Protein AF-A0A3N1ZSM1-F1 (afdb_monomer_lite)

Foldseek 3Di:
DQPDDCPDCCNVFVAAFDDPVNLVVLLVQLVVCDVVVLDDPVRSVVLNVQSVPDGTSVSNSVSQSSGDDDPPPPVPPVVVVPPVDDPPDDDPPDDCPPPPPDPPPPVVVVVVVVVVCVVPVVD

InterPro domains:
  IPR012551 DUF1707 SHOCT-like domain [PF08044] (19-68)

Radius of gyration: 21.24 Å; chains: 1; bounding box: 54×44×49 Å

Structure (mmCIF, N/CA/C/O backbone):
data_AF-A0A3N1ZSM1-F1
#
_entry.id   AF-A0A3N1ZSM1-F1
#
loop_
_atom_site.group_PDB
_atom_site.id
_atom_site.type_symbol
_atom_site.label_atom_id
_atom_site.label_alt_id
_atom_site.label_comp_id
_atom_site.label_asym_id
_atom_site.label_entity_id
_atom_site.label_seq_id
_atom_site.pdbx_PDB_ins_code
_atom_site.Cartn_x
_atom_site.Cartn_y
_atom_site.Cartn_z
_atom_site.occupancy
_atom_site.B_iso_or_equiv
_atom_site.auth_seq_id
_atom_site.auth_comp_id
_atom_site.auth_asym_id
_atom_site.auth_atom_id
_atom_site.pdbx_PDB_model_num
ATOM 1 N N . MET A 1 1 ? -6.689 -18.648 -0.676 1.00 47.53 1 MET A N 1
ATOM 2 C CA . MET A 1 1 ? -6.326 -18.868 0.742 1.00 47.53 1 MET A CA 1
ATOM 3 C C . MET A 1 1 ? -5.715 -17.575 1.235 1.00 47.53 1 MET A C 1
ATOM 5 O O . MET A 1 1 ? -4.805 -17.081 0.590 1.00 47.53 1 MET A O 1
ATOM 9 N N . SER A 1 2 ? -6.287 -16.990 2.281 1.00 60.41 2 SER A N 1
ATOM 10 C CA . SER A 1 2 ? -5.994 -15.620 2.708 1.00 60.41 2 SER A CA 1
ATOM 11 C C . SER A 1 2 ? -4.621 -15.590 3.406 1.00 60.41 2 SER A C 1
ATOM 13 O O . SER A 1 2 ? -4.468 -16.199 4.467 1.00 60.41 2 SER A O 1
ATOM 15 N N . ASN A 1 3 ? -3.619 -14.971 2.764 1.00 66.62 3 ASN A N 1
ATOM 16 C CA . ASN A 1 3 ? -2.185 -15.062 3.106 1.00 66.62 3 ASN A CA 1
ATOM 17 C C . ASN A 1 3 ? -1.762 -14.168 4.286 1.00 66.62 3 ASN A C 1
ATOM 19 O O . ASN A 1 3 ? -0.615 -14.220 4.729 1.00 66.62 3 ASN A O 1
ATOM 23 N N . LEU A 1 4 ? -2.671 -13.345 4.820 1.00 73.12 4 LEU A N 1
ATOM 24 C CA . LEU A 1 4 ? -2.346 -12.482 5.954 1.00 73.12 4 LEU A CA 1
ATOM 25 C C . LEU A 1 4 ? -2.284 -13.246 7.291 1.00 73.12 4 LEU A C 1
ATOM 27 O O . LEU A 1 4 ? -3.227 -13.973 7.627 1.00 73.12 4 LEU A O 1
ATOM 31 N N . PRO A 1 5 ? -1.256 -12.990 8.127 1.00 76.75 5 PRO A N 1
ATOM 32 C CA . PRO A 1 5 ? -1.244 -13.423 9.520 1.00 76.75 5 PRO A CA 1
ATOM 33 C C . PRO A 1 5 ? -2.483 -12.930 10.278 1.00 76.75 5 PRO A C 1
ATOM 35 O O . PRO A 1 5 ? -2.920 -11.792 10.100 1.00 76.75 5 PRO A O 1
ATOM 38 N N . ILE A 1 6 ? -3.016 -13.758 11.184 1.00 69.06 6 ILE A N 1
ATOM 39 C CA . ILE A 1 6 ? -4.182 -13.409 12.020 1.00 69.06 6 I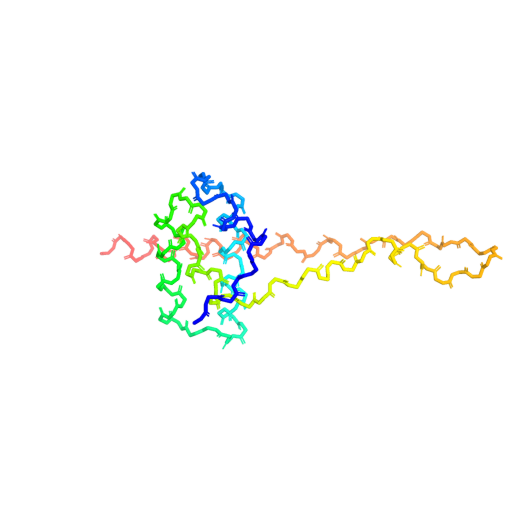LE A CA 1
ATOM 40 C C . ILE A 1 6 ? -3.904 -12.161 12.877 1.00 69.06 6 ILE A C 1
ATOM 42 O O . ILE A 1 6 ? -4.799 -11.351 13.097 1.00 69.06 6 ILE A O 1
ATOM 46 N N . SER A 1 7 ? -2.654 -11.968 13.308 1.00 71.75 7 SER A N 1
ATOM 47 C CA . SER A 1 7 ? -2.208 -10.799 14.077 1.00 71.75 7 SER A CA 1
ATOM 48 C C . SER A 1 7 ? -2.068 -9.516 13.253 1.00 71.75 7 SER A C 1
ATOM 50 O O . SER A 1 7 ? -1.779 -8.460 13.814 1.00 71.75 7 SER A O 1
ATOM 52 N N . SER A 1 8 ? -2.269 -9.569 11.935 1.00 83.69 8 SER A N 1
ATOM 53 C CA . SER A 1 8 ? -2.202 -8.377 11.099 1.00 83.69 8 SER A CA 1
ATOM 54 C C . SER A 1 8 ? -3.272 -7.361 11.505 1.00 83.69 8 SER A C 1
ATOM 56 O O . SER A 1 8 ? -4.414 -7.723 11.804 1.00 83.69 8 SER A O 1
ATOM 58 N N . LYS A 1 9 ? -2.922 -6.070 11.508 1.00 88.81 9 LYS A N 1
ATOM 59 C CA . LYS A 1 9 ? -3.831 -4.982 11.919 1.00 88.81 9 LYS A CA 1
ATOM 60 C C . LYS A 1 9 ? -5.135 -4.953 11.112 1.00 88.81 9 LYS A C 1
ATOM 62 O O . LYS A 1 9 ? -6.182 -4.667 11.678 1.00 88.81 9 LYS A O 1
ATOM 67 N N . TYR A 1 10 ? -5.085 -5.336 9.833 1.00 90.06 10 TYR A N 1
ATOM 68 C CA . TYR A 1 10 ? -6.256 -5.383 8.948 1.00 90.06 10 TYR A CA 1
ATOM 69 C C . TYR A 1 10 ? -7.284 -6.438 9.381 1.00 90.06 10 TYR A C 1
ATOM 71 O O . TYR A 1 10 ? -8.469 -6.299 9.104 1.00 90.06 10 TYR A O 1
ATOM 79 N N . ARG A 1 11 ? -6.847 -7.477 10.107 1.00 87.56 11 ARG A N 1
ATOM 80 C CA . ARG A 1 11 ? -7.726 -8.521 10.653 1.00 87.56 11 ARG A CA 1
ATOM 81 C C . ARG A 1 11 ? -8.077 -8.321 12.119 1.00 87.56 11 ARG A C 1
ATOM 83 O O . ARG A 1 11 ? -9.179 -8.669 12.523 1.00 87.56 11 ARG A O 1
ATOM 90 N N . SER A 1 12 ? -7.153 -7.792 12.917 1.00 91.12 12 SER A N 1
ATOM 91 C CA . SER A 1 12 ? -7.384 -7.573 14.349 1.00 91.12 12 SER A CA 1
ATOM 92 C C . SER A 1 12 ? -8.203 -6.313 14.639 1.00 91.12 12 SER A C 1
ATOM 94 O O . SER A 1 12 ? -8.873 -6.253 15.667 1.00 91.12 12 SER A O 1
ATOM 96 N N . GLN A 1 13 ? -8.180 -5.319 13.745 1.00 91.94 13 GLN A N 1
ATOM 97 C CA . GLN A 1 13 ? -8.902 -4.050 13.893 1.00 91.94 13 GLN A CA 1
ATOM 98 C C . GLN A 1 13 ? -9.702 -3.706 12.622 1.00 91.94 13 GLN A C 1
ATOM 100 O O . GLN A 1 13 ? -9.531 -2.619 12.070 1.00 91.94 13 GLN A O 1
ATOM 105 N N . PRO A 1 14 ? -10.582 -4.601 12.133 1.00 92.56 14 PRO A N 1
ATOM 106 C CA . PRO A 1 14 ? -11.187 -4.463 10.810 1.00 92.56 14 PRO A CA 1
ATOM 107 C C . PRO A 1 14 ? -12.097 -3.235 10.694 1.00 92.56 14 PRO A C 1
ATOM 109 O O . PRO A 1 14 ? -12.139 -2.621 9.641 1.00 92.56 14 PRO A O 1
ATOM 112 N N . ALA A 1 15 ? -12.773 -2.837 11.777 1.00 94.19 15 ALA A N 1
ATOM 113 C CA . ALA A 1 15 ? -13.663 -1.673 11.804 1.00 94.19 15 ALA A CA 1
ATOM 114 C C . ALA A 1 15 ? -12.933 -0.332 12.006 1.00 94.19 15 ALA A C 1
ATOM 116 O O . ALA A 1 15 ? -13.575 0.718 12.037 1.00 94.19 15 ALA A O 1
ATOM 117 N N . ARG A 1 16 ? -11.606 -0.342 12.202 1.00 95.19 16 ARG A N 1
ATOM 118 C CA . ARG A 1 16 ? -10.851 0.900 12.382 1.00 95.19 16 ARG A CA 1
ATOM 119 C C . ARG A 1 16 ? -10.836 1.674 11.059 1.00 95.19 16 ARG A C 1
ATOM 121 O O . ARG A 1 16 ? -10.540 1.055 10.035 1.00 95.19 16 ARG A O 1
ATOM 128 N N . PRO A 1 17 ? -11.099 2.992 11.065 1.00 95.88 17 PRO A N 1
ATOM 129 C CA . PRO A 1 17 ? -10.971 3.808 9.866 1.00 95.88 17 PRO A CA 1
ATOM 130 C C . PRO A 1 17 ? -9.555 3.747 9.285 1.00 95.88 17 PRO A C 1
ATOM 132 O O . PRO A 1 17 ? -8.576 3.642 10.032 1.00 95.88 17 PRO A O 1
ATOM 135 N N . VAL A 1 18 ? -9.458 3.819 7.960 1.00 94.94 18 VAL A N 1
ATOM 136 C CA . VAL A 1 18 ? -8.181 4.004 7.260 1.00 94.94 18 VAL A CA 1
ATOM 137 C C . VAL A 1 18 ? -7.735 5.452 7.448 1.00 94.94 18 VAL A C 1
ATOM 139 O O . VAL A 1 18 ? -8.491 6.372 7.141 1.00 94.94 18 VAL A O 1
ATOM 142 N N . ASP A 1 19 ? -6.523 5.657 7.957 1.00 94.38 19 ASP A N 1
ATOM 143 C CA . ASP A 1 19 ? -5.914 6.985 8.034 1.00 94.38 19 ASP A CA 1
ATOM 144 C C . ASP A 1 19 ? -5.119 7.316 6.757 1.00 94.38 19 ASP A C 1
ATOM 146 O O . ASP A 1 19 ? -4.848 6.451 5.921 1.00 94.38 19 ASP A O 1
ATOM 150 N N . GLU A 1 20 ? -4.772 8.591 6.578 1.00 93.38 20 GLU A N 1
ATOM 151 C CA . GLU A 1 20 ? -4.074 9.038 5.367 1.00 93.38 20 GLU A CA 1
ATOM 152 C C . GLU A 1 20 ? -2.653 8.468 5.265 1.00 93.38 20 GLU A C 1
ATOM 154 O O . GLU A 1 20 ? -2.195 8.145 4.174 1.00 93.38 20 GLU A O 1
ATOM 159 N N . ALA A 1 21 ? -1.971 8.274 6.397 1.00 93.88 21 ALA A N 1
ATOM 160 C CA . ALA A 1 21 ? -0.624 7.706 6.412 1.00 93.88 21 ALA A CA 1
ATOM 161 C C . ALA A 1 21 ? -0.623 6.245 5.935 1.00 93.88 21 ALA A C 1
ATOM 163 O O . ALA A 1 21 ? 0.287 5.810 5.229 1.00 93.88 21 ALA A O 1
ATOM 164 N N . GLU A 1 22 ? -1.660 5.488 6.288 1.00 94.12 22 GLU A N 1
ATOM 165 C CA . GLU A 1 22 ? -1.887 4.135 5.801 1.00 94.12 22 GLU A CA 1
ATOM 166 C C . GLU A 1 22 ? -2.097 4.115 4.291 1.00 94.12 22 GLU A C 1
ATOM 168 O O . GLU A 1 22 ? -1.509 3.296 3.583 1.00 94.12 22 GLU A O 1
ATOM 173 N N . ARG A 1 23 ? -2.929 5.037 3.802 1.00 95.44 23 ARG A N 1
ATOM 174 C CA . ARG A 1 23 ? -3.226 5.181 2.379 1.00 95.44 23 ARG A CA 1
ATOM 175 C C . ARG A 1 23 ? -1.958 5.515 1.598 1.00 95.44 23 ARG A C 1
ATOM 177 O O . ARG A 1 23 ? -1.684 4.877 0.587 1.00 95.44 23 ARG A O 1
ATOM 184 N N . GLU A 1 24 ? -1.143 6.432 2.109 1.00 96.00 24 GLU A N 1
ATOM 185 C CA . GLU A 1 24 ? 0.142 6.797 1.514 1.00 96.00 24 GLU A CA 1
ATOM 186 C C . GLU A 1 24 ? 1.143 5.620 1.493 1.00 96.00 24 GLU A C 1
ATOM 188 O O . GLU A 1 24 ? 1.744 5.355 0.447 1.00 96.00 24 GLU A O 1
ATOM 193 N N . ASP A 1 25 ? 1.291 4.863 2.595 1.00 94.06 25 ASP A N 1
ATOM 194 C CA . ASP A 1 25 ? 2.169 3.672 2.660 1.00 94.06 25 ASP A CA 1
ATOM 195 C C . ASP A 1 25 ? 1.754 2.616 1.627 1.00 94.06 25 ASP A C 1
ATOM 197 O O . ASP A 1 25 ? 2.604 2.062 0.923 1.00 94.06 25 ASP A O 1
ATOM 201 N N . LEU A 1 26 ? 0.452 2.347 1.503 1.00 94.44 26 LEU A N 1
ATOM 202 C CA . LEU A 1 26 ? -0.067 1.358 0.560 1.00 94.44 26 LEU A CA 1
ATOM 203 C C . LEU A 1 26 ? 0.040 1.821 -0.892 1.00 94.44 26 LEU A C 1
ATOM 205 O O . LEU A 1 26 ? 0.464 1.028 -1.733 1.00 94.44 26 LEU A O 1
ATOM 209 N N . THR A 1 27 ? -0.241 3.092 -1.185 1.00 96.38 27 THR A N 1
ATOM 210 C CA . THR A 1 27 ? -0.037 3.665 -2.522 1.00 96.38 27 THR A CA 1
ATOM 211 C C . THR A 1 27 ? 1.423 3.549 -2.944 1.00 96.38 27 THR A C 1
ATOM 213 O O . THR A 1 27 ? 1.718 3.108 -4.055 1.00 96.38 27 THR A O 1
ATOM 216 N N . LYS A 1 28 ? 2.364 3.875 -2.049 1.00 95.38 28 LYS A N 1
ATOM 217 C CA . LYS A 1 28 ? 3.794 3.731 -2.334 1.00 95.38 28 LYS A CA 1
ATOM 218 C C . LYS A 1 28 ? 4.165 2.280 -2.643 1.00 95.38 28 LYS A C 1
ATOM 220 O O . LYS A 1 28 ? 4.832 2.023 -3.638 1.00 95.38 28 LYS A O 1
ATOM 225 N N . ARG A 1 29 ? 3.686 1.329 -1.840 1.00 93.81 29 ARG A N 1
ATOM 226 C CA . ARG A 1 29 ? 3.957 -0.101 -2.055 1.00 93.81 29 ARG A CA 1
ATOM 227 C C . ARG A 1 29 ? 3.342 -0.638 -3.347 1.00 93.81 29 ARG A C 1
ATOM 229 O O . ARG A 1 29 ? 3.979 -1.454 -4.003 1.00 93.81 29 ARG A O 1
ATOM 236 N N . LEU A 1 30 ? 2.146 -0.184 -3.725 1.00 95.31 30 LEU A N 1
ATOM 237 C CA . LEU A 1 30 ? 1.535 -0.525 -5.016 1.00 95.31 30 LEU A CA 1
ATOM 238 C C . LEU A 1 30 ? 2.377 0.003 -6.178 1.00 95.31 30 LEU A C 1
ATOM 240 O O . LEU A 1 30 ? 2.617 -0.725 -7.137 1.00 95.31 30 LEU A O 1
ATOM 244 N N . ASN A 1 31 ? 2.879 1.236 -6.074 1.00 94.69 31 ASN A N 1
ATOM 245 C CA . ASN A 1 31 ? 3.774 1.807 -7.080 1.00 94.69 31 ASN A CA 1
ATOM 246 C C . ASN A 1 31 ? 5.083 1.013 -7.185 1.00 94.69 31 ASN A C 1
ATOM 248 O O . ASN A 1 31 ? 5.528 0.705 -8.289 1.00 94.69 31 ASN A O 1
ATOM 252 N N . ASP A 1 32 ? 5.684 0.646 -6.052 1.00 95.06 32 ASP A N 1
ATOM 253 C CA . ASP A 1 32 ? 6.920 -0.14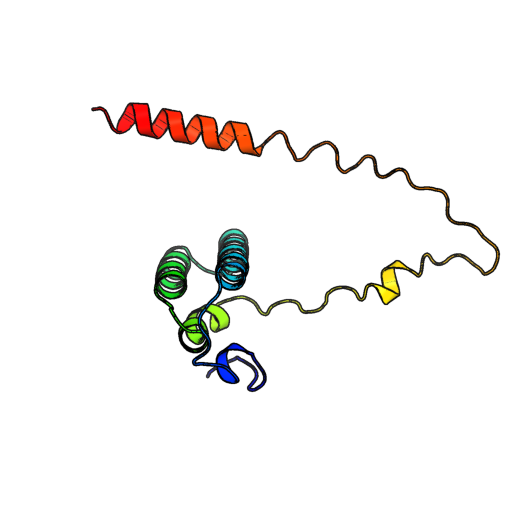1 -6.015 1.00 95.06 32 ASP A CA 1
ATOM 254 C C . ASP A 1 32 ? 6.711 -1.534 -6.644 1.00 95.06 32 ASP A C 1
ATOM 256 O O . ASP A 1 32 ? 7.520 -1.970 -7.463 1.00 95.06 32 ASP A O 1
ATOM 260 N N . ALA A 1 33 ? 5.596 -2.207 -6.339 1.00 93.44 33 ALA A N 1
ATOM 261 C CA . ALA A 1 33 ? 5.250 -3.504 -6.926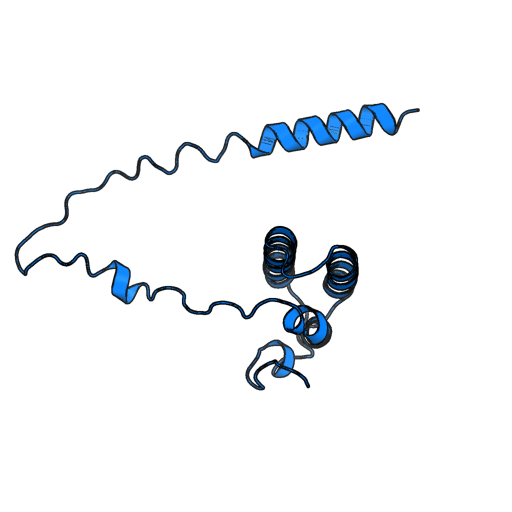 1.00 93.44 33 ALA A CA 1
ATOM 262 C C . ALA A 1 33 ? 5.001 -3.410 -8.442 1.00 93.44 33 ALA A C 1
ATOM 264 O O . ALA A 1 33 ? 5.483 -4.243 -9.207 1.00 93.44 33 ALA A O 1
ATOM 265 N N . PHE A 1 34 ? 4.292 -2.372 -8.896 1.00 94.44 34 PHE A N 1
ATOM 266 C CA . PHE A 1 34 ? 4.029 -2.157 -10.320 1.00 94.44 34 PHE A CA 1
ATOM 267 C C . PHE A 1 34 ? 5.314 -1.852 -11.095 1.00 94.44 34 PHE A C 1
ATOM 269 O O . PHE A 1 34 ? 5.578 -2.445 -12.138 1.00 94.44 34 PHE A O 1
ATOM 276 N N . THR A 1 35 ? 6.154 -0.961 -10.566 1.00 95.50 35 THR A N 1
ATOM 277 C CA . THR A 1 35 ? 7.434 -0.601 -11.199 1.00 95.50 35 THR A CA 1
ATOM 278 C C . THR A 1 35 ? 8.432 -1.757 -11.224 1.00 95.50 35 THR A C 1
ATOM 280 O O . THR A 1 35 ? 9.237 -1.838 -12.151 1.00 95.50 35 THR A O 1
ATOM 283 N N . SER A 1 36 ? 8.354 -2.671 -10.254 1.00 92.81 36 SER A N 1
ATOM 284 C CA . SER A 1 36 ? 9.165 -3.894 -10.208 1.00 92.81 36 SER A CA 1
ATOM 285 C C . SER A 1 36 ? 8.628 -5.014 -11.111 1.00 92.81 36 SER A C 1
ATOM 287 O O . SER A 1 36 ? 9.331 -5.994 -11.344 1.00 92.81 36 SER A O 1
ATOM 289 N N . GLY A 1 37 ? 7.414 -4.862 -11.655 1.00 93.50 37 GLY A N 1
ATOM 290 C CA . GLY A 1 37 ? 6.756 -5.865 -12.495 1.00 93.50 37 GLY A CA 1
ATOM 291 C C . GLY A 1 37 ? 6.105 -7.015 -11.720 1.00 93.50 37 GLY A C 1
ATOM 292 O O . GLY A 1 37 ? 5.737 -8.014 -12.334 1.00 93.50 37 GLY A O 1
ATOM 293 N N . ASP A 1 38 ? 5.952 -6.885 -10.398 1.00 92.56 38 ASP A N 1
ATOM 294 C CA . ASP A 1 38 ? 5.298 -7.889 -9.545 1.00 92.56 38 ASP A CA 1
ATOM 295 C C . ASP A 1 38 ? 3.774 -7.915 -9.748 1.00 92.56 38 ASP A C 1
ATOM 297 O O . ASP A 1 38 ? 3.130 -8.942 -9.538 1.00 92.56 38 ASP A O 1
ATOM 301 N N . ILE A 1 39 ? 3.199 -6.782 -10.163 1.00 93.38 39 ILE A N 1
ATOM 302 C CA . ILE A 1 39 ? 1.788 -6.644 -10.535 1.00 93.38 39 ILE A CA 1
ATOM 303 C C . ILE A 1 39 ? 1.674 -6.021 -11.926 1.00 93.38 39 ILE A C 1
ATOM 305 O O . ILE A 1 39 ? 2.432 -5.116 -12.282 1.00 93.38 39 ILE A O 1
ATOM 309 N N . ASP A 1 40 ? 0.717 -6.499 -12.719 1.00 95.00 40 ASP A N 1
ATOM 310 C CA . ASP A 1 40 ? 0.416 -5.926 -14.030 1.00 95.00 40 ASP A CA 1
ATOM 311 C C . ASP A 1 40 ? -0.399 -4.619 -13.918 1.00 95.00 40 ASP A C 1
ATOM 313 O O . ASP A 1 40 ? -0.861 -4.222 -12.844 1.00 95.00 40 ASP A O 1
ATOM 317 N N . GLY A 1 41 ? -0.570 -3.925 -15.047 1.00 95.12 41 GLY A N 1
ATOM 318 C CA . GLY A 1 41 ? -1.239 -2.623 -15.090 1.00 95.12 41 GLY A CA 1
ATOM 319 C C . GLY A 1 41 ? -2.744 -2.650 -14.808 1.00 95.12 41 GLY A C 1
ATOM 320 O O . GLY A 1 41 ? -3.258 -1.682 -14.245 1.00 95.12 41 GLY A O 1
ATOM 321 N N . ASP A 1 42 ? -3.450 -3.722 -15.168 1.00 96.50 42 ASP A N 1
ATOM 322 C CA . ASP A 1 42 ? -4.893 -3.846 -14.927 1.00 96.50 42 ASP A CA 1
ATOM 323 C C . ASP A 1 42 ? -5.155 -4.156 -13.447 1.00 96.50 42 ASP A C 1
ATOM 325 O O . ASP A 1 42 ? -6.007 -3.529 -12.805 1.00 96.50 42 ASP A O 1
ATOM 329 N N . SER A 1 43 ? -4.337 -5.045 -12.879 1.00 94.31 43 SER A N 1
ATOM 330 C CA . SER A 1 43 ? -4.289 -5.343 -11.450 1.00 94.31 43 SER A CA 1
ATOM 331 C C . SER A 1 43 ? -3.975 -4.085 -10.641 1.00 94.31 43 SER A C 1
ATOM 333 O O . SER A 1 43 ? -4.706 -3.749 -9.713 1.00 94.31 43 SER A O 1
ATOM 335 N N . TYR A 1 44 ? -2.952 -3.317 -11.026 1.00 95.69 44 TYR A N 1
ATOM 336 C CA . TYR A 1 44 ? -2.585 -2.073 -10.342 1.00 95.69 44 TYR A CA 1
ATOM 337 C C . TYR A 1 44 ? -3.736 -1.053 -10.281 1.00 95.69 44 TYR A C 1
ATOM 339 O O . TYR A 1 44 ? -3.994 -0.482 -9.222 1.00 95.69 44 TYR A O 1
ATOM 347 N N . ARG A 1 45 ? -4.468 -0.847 -11.386 1.00 96.69 45 ARG A N 1
ATOM 348 C CA . ARG A 1 45 ? -5.618 0.080 -11.427 1.00 96.69 45 ARG A CA 1
ATOM 349 C C . ARG A 1 45 ? -6.765 -0.383 -10.536 1.00 96.69 45 ARG A C 1
ATOM 351 O O . ARG A 1 45 ? -7.339 0.433 -9.824 1.00 96.69 45 ARG A O 1
ATOM 358 N N . THR A 1 46 ? -7.068 -1.677 -10.569 1.00 96.94 46 THR A N 1
ATOM 359 C CA . THR A 1 46 ? -8.126 -2.279 -9.746 1.00 96.94 46 THR A CA 1
ATOM 360 C C . THR A 1 46 ? -7.798 -2.140 -8.260 1.00 96.94 46 THR A C 1
ATOM 362 O O . THR A 1 46 ? -8.622 -1.678 -7.479 1.00 96.94 46 THR A O 1
ATOM 365 N N . LEU A 1 47 ? -6.557 -2.449 -7.877 1.00 95.69 47 LEU A N 1
ATOM 366 C CA . LEU A 1 47 ? -6.098 -2.349 -6.492 1.00 95.69 47 LEU A CA 1
ATOM 367 C C . LEU A 1 47 ? -6.040 -0.899 -5.992 1.00 95.69 47 LEU A C 1
ATOM 369 O O . LEU A 1 47 ? -6.282 -0.656 -4.811 1.00 95.69 47 LEU A O 1
ATOM 373 N N . LEU A 1 48 ? -5.739 0.068 -6.866 1.00 96.75 48 LEU A N 1
ATOM 374 C CA . LEU A 1 48 ? -5.847 1.489 -6.530 1.00 96.75 48 LEU A CA 1
ATOM 375 C C . LEU A 1 48 ? -7.296 1.899 -6.265 1.00 96.75 48 LEU A C 1
ATOM 377 O O . LEU A 1 48 ? -7.546 2.591 -5.284 1.00 96.75 48 LEU A O 1
ATOM 381 N N . ASP A 1 49 ? -8.243 1.481 -7.103 1.00 97.50 49 ASP A N 1
ATOM 382 C CA . ASP A 1 49 ? -9.661 1.793 -6.894 1.00 97.50 49 ASP A CA 1
ATOM 383 C C . ASP A 1 49 ? -10.168 1.213 -5.563 1.00 97.50 49 ASP A C 1
ATOM 385 O O . ASP A 1 49 ? -10.764 1.928 -4.758 1.00 97.50 49 ASP A O 1
ATOM 389 N N . GLU A 1 50 ? -9.812 -0.038 -5.256 1.00 96.31 50 GLU A N 1
ATOM 390 C CA . GLU A 1 50 ? -10.123 -0.676 -3.971 1.00 96.31 50 GLU A CA 1
ATOM 391 C C . GLU A 1 50 ? -9.477 0.048 -2.780 1.00 96.31 50 GLU A C 1
ATOM 393 O O . GLU A 1 50 ? -10.148 0.325 -1.782 1.00 96.31 50 GLU A O 1
ATOM 398 N N . LEU A 1 51 ? -8.189 0.404 -2.880 1.00 96.50 51 LEU A N 1
ATOM 399 C CA . LEU A 1 51 ? -7.483 1.169 -1.848 1.00 96.50 51 LEU A CA 1
ATOM 400 C C . LEU A 1 51 ? -8.171 2.511 -1.596 1.00 96.50 51 LEU A C 1
ATOM 402 O O . LEU A 1 51 ? -8.332 2.922 -0.443 1.00 96.50 51 LEU A O 1
ATOM 406 N N . TYR A 1 52 ? -8.565 3.204 -2.667 1.00 96.44 52 TYR A N 1
ATOM 407 C CA . TYR A 1 52 ? -9.159 4.522 -2.539 1.00 96.44 52 TYR A CA 1
ATOM 408 C C . TYR A 1 52 ? -10.627 4.486 -2.091 1.00 96.44 52 TYR A C 1
ATOM 410 O O . TYR A 1 52 ? -11.043 5.383 -1.354 1.00 96.44 52 TYR A O 1
ATOM 418 N N . GLY A 1 53 ? -11.364 3.429 -2.437 1.00 95.94 53 GLY A N 1
ATOM 419 C CA . GLY A 1 53 ? -12.737 3.180 -1.999 1.00 95.94 53 GLY A CA 1
ATOM 420 C C . GLY A 1 53 ? -12.871 2.674 -0.558 1.00 95.94 53 GLY A C 1
ATOM 421 O O . GLY A 1 53 ? -13.924 2.861 0.052 1.00 95.94 53 GLY A O 1
ATOM 422 N N . ALA A 1 54 ? -11.818 2.081 0.009 1.00 96.31 54 ALA A N 1
ATOM 423 C CA . ALA A 1 54 ? -11.835 1.567 1.374 1.00 96.31 54 ALA A CA 1
ATOM 424 C C . ALA A 1 54 ? -11.958 2.685 2.427 1.00 96.31 54 ALA A C 1
ATOM 426 O O . ALA A 1 54 ? -11.208 3.672 2.442 1.00 96.31 54 ALA A O 1
ATOM 427 N N . GLN A 1 55 ? -12.887 2.486 3.360 1.00 95.81 55 GLN A N 1
ATOM 428 C CA . GLN A 1 55 ? -13.115 3.325 4.535 1.00 95.81 55 GLN A CA 1
ATOM 429 C C . GLN A 1 55 ? -12.530 2.704 5.800 1.00 95.81 55 GLN A C 1
ATOM 431 O O . GLN A 1 55 ? -12.139 3.427 6.721 1.00 95.81 55 GLN A O 1
ATOM 436 N N . THR A 1 56 ? -12.446 1.373 5.857 1.00 96.94 56 THR A N 1
ATOM 437 C CA . THR A 1 56 ? -11.972 0.642 7.039 1.00 96.94 56 THR A CA 1
ATOM 438 C C . THR A 1 56 ? -10.782 -0.265 6.738 1.00 96.94 56 THR A C 1
ATOM 440 O O . THR A 1 56 ? -10.569 -0.701 5.609 1.00 96.94 56 THR A O 1
ATOM 443 N N . LEU A 1 57 ? -9.982 -0.579 7.761 1.00 94.19 57 LEU A N 1
ATOM 444 C CA . LEU A 1 57 ? -8.814 -1.446 7.596 1.00 94.19 57 LEU A CA 1
ATOM 445 C C . LEU A 1 57 ? -9.165 -2.857 7.104 1.00 94.19 57 LEU A C 1
ATOM 447 O O . LEU A 1 57 ? -8.339 -3.484 6.446 1.00 94.19 57 LEU A O 1
ATOM 451 N N . GLY A 1 58 ? -10.352 -3.373 7.430 1.00 93.38 58 GLY A N 1
ATOM 452 C CA . GLY A 1 58 ? -10.795 -4.690 6.971 1.00 93.38 58 GLY A CA 1
ATOM 453 C C . GLY A 1 58 ? -11.029 -4.748 5.460 1.00 93.38 58 GLY A C 1
ATOM 454 O O . GLY A 1 58 ? -10.785 -5.781 4.841 1.00 93.38 58 GLY A O 1
ATOM 455 N N . GLU A 1 59 ? -11.433 -3.631 4.856 1.00 94.25 59 GLU A N 1
ATOM 456 C CA . GLU A 1 59 ? -11.654 -3.511 3.409 1.00 94.25 59 GLU A CA 1
ATOM 457 C C . GLU A 1 59 ? -10.343 -3.474 2.619 1.00 94.25 59 GLU A C 1
ATOM 459 O O . GLU A 1 59 ? -10.339 -3.779 1.434 1.00 94.25 59 GLU A O 1
ATOM 464 N N . LEU A 1 60 ? -9.214 -3.181 3.273 1.00 94.06 60 LEU A N 1
ATOM 465 C CA . LEU A 1 60 ? -7.887 -3.183 2.650 1.00 94.06 60 LEU A CA 1
ATOM 466 C C . LEU A 1 60 ? -7.262 -4.579 2.532 1.00 94.06 60 LEU A C 1
ATOM 468 O O . LEU A 1 60 ? -6.188 -4.721 1.949 1.00 94.06 60 L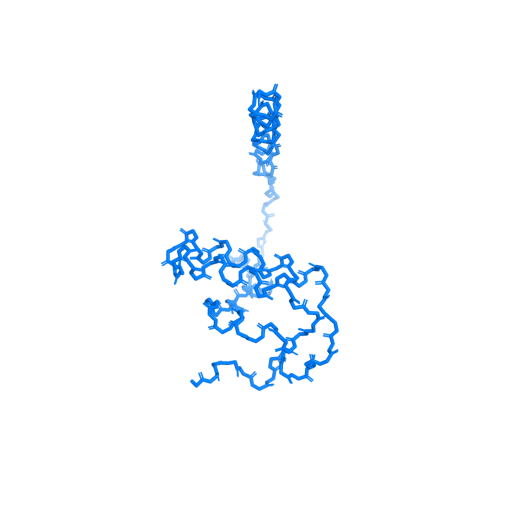EU A O 1
ATOM 472 N N . VAL A 1 61 ? -7.888 -5.624 3.083 1.00 92.44 61 VAL A N 1
ATOM 473 C CA . VAL A 1 61 ? -7.345 -6.993 3.030 1.00 92.44 61 VAL A CA 1
ATOM 474 C C . VAL A 1 61 ? -7.056 -7.461 1.593 1.00 92.44 61 VAL A C 1
ATOM 476 O O . VAL A 1 61 ? -5.938 -7.934 1.381 1.00 92.44 61 VAL A O 1
ATOM 479 N N . PRO A 1 62 ? -7.958 -7.299 0.601 1.00 90.25 62 PRO A N 1
ATOM 480 C CA . PRO A 1 62 ? -7.685 -7.681 -0.786 1.00 90.25 62 PRO A CA 1
ATOM 481 C C . PRO A 1 62 ? -6.449 -6.977 -1.354 1.00 90.25 62 PRO A C 1
ATOM 483 O O . PRO A 1 62 ? -5.604 -7.624 -1.971 1.00 90.25 62 PRO A O 1
ATOM 486 N N . VAL A 1 63 ? -6.276 -5.686 -1.052 1.00 92.00 63 VAL A N 1
ATOM 487 C CA . VAL A 1 63 ? -5.127 -4.889 -1.504 1.00 92.00 63 VAL A CA 1
ATOM 488 C C . VAL A 1 63 ? -3.818 -5.410 -0.918 1.00 92.00 63 VAL A C 1
ATOM 490 O O . VAL A 1 63 ? -2.836 -5.618 -1.629 1.00 92.00 63 VAL A O 1
ATOM 493 N N . VAL A 1 64 ? -3.789 -5.661 0.391 1.00 91.38 64 VAL A N 1
ATOM 494 C CA . VAL A 1 64 ? -2.563 -6.071 1.089 1.00 91.38 64 VAL A CA 1
ATOM 495 C C . VAL A 1 64 ? -2.154 -7.505 0.743 1.00 91.38 64 VAL A C 1
ATOM 497 O O . VAL A 1 64 ? -0.966 -7.812 0.808 1.00 91.38 64 VAL A O 1
ATOM 500 N N . GLU A 1 65 ? -3.095 -8.373 0.360 1.00 90.19 65 GLU A N 1
ATOM 501 C CA . GLU A 1 65 ? -2.797 -9.749 -0.071 1.00 90.19 65 GLU A CA 1
ATOM 502 C C . GLU A 1 65 ? -2.112 -9.838 -1.432 1.00 90.19 65 GLU A C 1
ATOM 504 O O . GLU A 1 65 ? -1.327 -10.761 -1.644 1.00 90.19 65 GLU A O 1
ATOM 509 N N . HIS A 1 66 ? -2.389 -8.893 -2.331 1.00 88.25 66 HIS A N 1
ATOM 510 C CA . HIS A 1 66 ? -1.754 -8.828 -3.650 1.00 88.25 66 HIS A CA 1
ATOM 511 C C . HIS A 1 66 ? -0.409 -8.101 -3.625 1.00 88.25 66 HIS A C 1
ATOM 513 O O . HIS A 1 66 ? 0.371 -8.196 -4.570 1.00 88.25 66 HIS A O 1
ATOM 519 N N . LEU A 1 67 ? -0.120 -7.380 -2.542 1.00 87.69 67 LEU A N 1
ATOM 520 C CA . LEU A 1 67 ? 1.155 -6.707 -2.375 1.00 87.69 67 LEU A CA 1
ATOM 521 C C . LEU A 1 67 ? 2.249 -7.689 -1.936 1.00 87.69 67 LEU A C 1
ATOM 523 O O . LEU A 1 67 ? 2.010 -8.528 -1.060 1.00 87.69 67 LEU A O 1
ATOM 527 N N . PRO A 1 68 ? 3.489 -7.518 -2.432 1.00 82.44 68 PRO A N 1
ATOM 528 C CA . PRO A 1 68 ? 4.645 -8.210 -1.886 1.00 82.44 68 PRO A CA 1
ATOM 529 C C . PRO A 1 68 ? 4.715 -8.035 -0.365 1.00 82.44 68 PRO A C 1
ATOM 531 O O . PRO A 1 68 ? 4.413 -6.958 0.181 1.00 82.44 68 PRO A O 1
ATOM 534 N N . ALA A 1 69 ? 5.111 -9.108 0.326 1.00 73.88 69 ALA A N 1
ATOM 535 C CA . ALA A 1 69 ? 5.225 -9.110 1.777 1.00 73.88 69 ALA A CA 1
ATOM 536 C C . ALA A 1 69 ? 6.095 -7.930 2.225 1.00 73.88 69 ALA A C 1
ATOM 538 O O . ALA A 1 69 ? 7.206 -7.733 1.727 1.00 73.88 69 ALA A O 1
ATOM 539 N N . LYS A 1 70 ? 5.581 -7.131 3.168 1.00 67.44 70 LYS A N 1
ATOM 540 C CA . LYS A 1 70 ? 6.348 -6.021 3.737 1.00 67.44 70 LYS A CA 1
ATOM 541 C C . LYS A 1 70 ? 7.592 -6.629 4.381 1.00 67.44 70 LYS A C 1
ATOM 543 O O . LYS A 1 70 ? 7.481 -7.405 5.327 1.00 67.44 70 LYS A O 1
ATOM 548 N N . GLN A 1 71 ? 8.763 -6.311 3.835 1.00 58.50 71 GLN A N 1
ATOM 549 C CA . GLN A 1 71 ? 10.049 -6.697 4.403 1.00 58.50 71 GLN A CA 1
ATOM 550 C C . GLN A 1 71 ? 10.178 -5.990 5.757 1.00 58.50 71 GLN A C 1
ATOM 552 O O . GLN A 1 71 ? 10.628 -4.853 5.839 1.00 58.50 71 GLN A O 1
ATOM 557 N N . THR A 1 72 ? 9.737 -6.640 6.835 1.00 57.72 72 THR A N 1
ATOM 558 C CA . THR A 1 72 ? 9.877 -6.122 8.208 1.00 57.72 72 THR A CA 1
ATOM 559 C C . THR A 1 72 ? 11.310 -6.233 8.730 1.00 57.72 72 THR A C 1
ATOM 561 O O . THR A 1 72 ? 11.566 -5.881 9.879 1.00 57.72 72 THR A O 1
ATOM 564 N N . TYR A 1 73 ? 12.254 -6.677 7.889 1.00 51.47 73 TYR A N 1
ATOM 565 C CA . TYR A 1 73 ? 13.691 -6.494 8.083 1.00 51.47 73 TYR A CA 1
ATOM 566 C C . TYR A 1 73 ? 14.054 -5.016 7.883 1.00 51.47 73 TYR A C 1
ATOM 568 O O . TYR A 1 73 ? 14.855 -4.639 7.031 1.00 51.47 73 TYR A O 1
ATOM 576 N N . SER A 1 74 ? 13.479 -4.159 8.721 1.00 50.16 74 SER A N 1
ATOM 577 C CA . SER A 1 74 ? 14.201 -2.991 9.184 1.00 50.16 74 SER A CA 1
ATOM 578 C C . SER A 1 74 ? 15.390 -3.543 9.957 1.00 50.16 74 SER A C 1
ATOM 580 O O 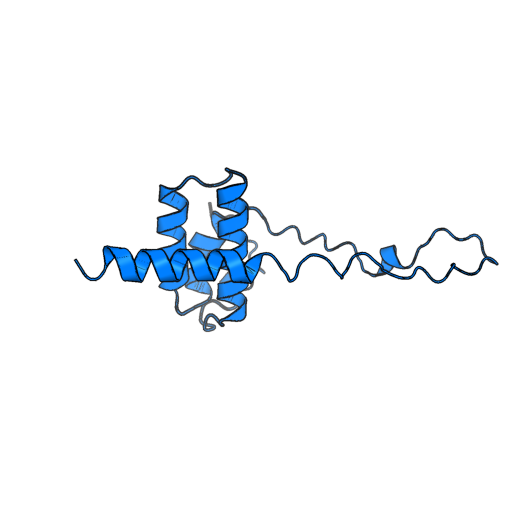. SER A 1 74 ? 15.255 -3.923 11.117 1.00 50.16 74 SER A O 1
ATOM 582 N N . ASP A 1 75 ? 16.509 -3.699 9.249 1.00 50.84 75 ASP A N 1
ATOM 583 C CA . ASP A 1 75 ? 17.873 -3.635 9.768 1.00 50.84 75 ASP A CA 1
ATOM 584 C C . ASP A 1 75 ? 17.852 -2.990 11.164 1.00 50.84 75 ASP A C 1
ATOM 586 O O . ASP A 1 75 ? 17.550 -1.790 11.260 1.00 50.84 75 ASP A O 1
ATOM 590 N N . PRO A 1 76 ? 17.969 -3.788 12.245 1.00 49.56 76 PRO A N 1
ATOM 591 C CA . PRO A 1 76 ? 17.801 -3.262 13.583 1.00 49.56 76 PRO A CA 1
ATOM 592 C C . PRO A 1 76 ? 18.798 -2.120 13.725 1.00 49.56 76 PRO A C 1
ATOM 594 O O . PRO A 1 76 ? 19.989 -2.308 13.506 1.00 49.56 76 PRO A O 1
ATOM 597 N N . GLU A 1 77 ? 18.329 -0.935 14.113 1.00 51.25 77 GLU A N 1
ATOM 598 C CA . GLU A 1 77 ? 19.192 0.204 14.474 1.00 51.25 77 GLU A CA 1
ATOM 599 C C . GLU A 1 77 ? 20.325 -0.224 15.435 1.00 51.25 77 GLU A C 1
ATOM 601 O O . GLU A 1 77 ? 21.411 0.347 15.430 1.00 51.25 77 GLU A O 1
ATOM 606 N N . MET A 1 78 ? 20.110 -1.317 16.178 1.00 46.50 78 MET A N 1
ATOM 607 C CA . MET A 1 78 ? 21.086 -2.004 17.025 1.00 46.50 78 MET A CA 1
ATOM 608 C C . MET A 1 78 ? 22.332 -2.557 16.290 1.00 46.50 78 MET A C 1
ATOM 610 O O . MET A 1 78 ? 23.343 -2.800 16.941 1.00 46.50 78 MET A O 1
ATOM 614 N N . VAL A 1 79 ? 22.301 -2.752 14.965 1.00 54.75 79 VAL A N 1
ATOM 615 C CA . VAL A 1 79 ? 23.436 -3.236 14.145 1.00 54.75 79 VAL A CA 1
ATOM 616 C C . VAL A 1 79 ? 24.167 -2.088 13.437 1.00 54.75 79 VAL A C 1
ATOM 618 O O . VAL A 1 79 ? 25.376 -2.172 13.231 1.00 54.75 79 VAL A O 1
ATOM 621 N N . ARG A 1 80 ? 23.505 -0.954 13.162 1.00 49.09 80 ARG A N 1
ATOM 622 C CA . ARG A 1 80 ? 24.181 0.239 12.603 1.00 49.09 80 ARG A CA 1
ATOM 623 C C . ARG A 1 80 ? 25.159 0.893 13.577 1.00 49.09 80 ARG A C 1
ATOM 625 O O . ARG A 1 80 ? 26.079 1.582 13.148 1.00 49.09 80 ARG A O 1
ATOM 632 N N . GLN A 1 81 ? 25.000 0.643 14.875 1.00 49.19 81 GLN A N 1
ATOM 633 C CA . GLN A 1 81 ? 25.934 1.080 15.917 1.00 49.19 81 GLN A CA 1
ATOM 634 C C . GLN A 1 81 ? 27.088 0.109 16.182 1.00 49.19 81 GLN A C 1
ATOM 636 O O . GLN A 1 81 ? 27.860 0.315 17.114 1.00 49.19 81 GLN A O 1
ATOM 641 N N . GLN A 1 82 ? 27.255 -0.919 15.353 1.00 49.62 82 GLN A N 1
ATOM 642 C CA . GLN A 1 82 ? 28.461 -1.734 15.351 1.00 49.62 82 GLN A CA 1
ATOM 643 C C . GLN A 1 82 ? 29.277 -1.414 14.101 1.00 49.62 82 GLN A C 1
ATOM 645 O O . GLN A 1 82 ? 29.552 -2.269 13.263 1.00 49.62 82 GLN A O 1
ATOM 650 N N . THR A 1 83 ? 29.739 -0.162 13.998 1.00 50.41 83 THR A N 1
ATOM 651 C CA . THR A 1 83 ? 31.067 0.048 13.418 1.00 50.41 83 THR A CA 1
ATOM 652 C C . THR A 1 83 ? 31.991 -0.889 14.179 1.00 50.41 83 THR A C 1
ATOM 654 O O . THR A 1 83 ? 32.156 -0.735 15.390 1.00 50.41 83 THR A O 1
ATOM 657 N N . SER A 1 84 ? 32.487 -1.919 13.493 1.00 56.62 84 SER A N 1
ATOM 658 C CA . SER A 1 84 ? 33.448 -2.884 14.016 1.00 56.62 84 SER A CA 1
ATOM 659 C C . SER A 1 84 ? 34.766 -2.167 14.283 1.00 56.62 84 SER A C 1
ATOM 661 O O . SER A 1 84 ? 35.737 -2.294 13.543 1.00 56.62 84 SER A O 1
ATOM 663 N N . THR A 1 85 ? 34.766 -1.371 15.334 1.00 55.84 85 THR A N 1
ATOM 664 C CA . THR A 1 85 ? 35.916 -0.675 15.852 1.00 55.84 85 THR A CA 1
ATOM 665 C C . THR A 1 85 ? 36.403 -1.505 17.023 1.00 55.84 85 THR A C 1
ATOM 667 O O . THR A 1 85 ? 35.641 -1.782 17.953 1.00 55.84 85 THR A O 1
ATOM 670 N N . ALA A 1 86 ? 37.650 -1.972 16.954 1.00 61.72 86 ALA A N 1
ATOM 671 C CA . ALA A 1 86 ? 38.263 -2.646 18.087 1.00 61.72 86 ALA A CA 1
ATOM 672 C C . ALA A 1 86 ? 38.163 -1.732 19.326 1.00 61.72 86 ALA A C 1
ATOM 674 O O . ALA A 1 86 ? 38.216 -0.507 19.175 1.00 61.72 86 ALA A O 1
ATOM 675 N N . PRO A 1 87 ? 38.002 -2.283 20.542 1.00 61.03 87 PRO A N 1
ATOM 676 C CA . PRO A 1 87 ? 37.932 -1.472 21.752 1.00 61.03 87 PRO A CA 1
ATOM 677 C C . PRO A 1 87 ? 39.132 -0.511 21.823 1.00 61.03 87 PRO A C 1
ATOM 679 O O . PRO A 1 87 ? 40.262 -0.962 21.995 1.00 61.03 87 PRO A O 1
ATOM 682 N N . GLY A 1 88 ? 38.895 0.796 21.655 1.00 65.75 88 GLY A N 1
ATOM 683 C CA . GLY A 1 88 ? 39.936 1.831 21.722 1.00 65.75 88 GLY A CA 1
ATOM 684 C C . GLY A 1 88 ? 40.043 2.793 20.534 1.00 65.75 88 GLY A C 1
ATOM 685 O O . GLY A 1 88 ? 40.738 3.795 20.674 1.00 65.75 88 GLY A O 1
ATOM 686 N N . ASP A 1 89 ? 39.359 2.561 19.412 1.00 66.06 89 ASP A N 1
ATOM 687 C CA . ASP A 1 89 ? 39.361 3.512 18.286 1.00 66.06 89 ASP A CA 1
ATOM 688 C C . ASP A 1 89 ? 38.131 4.442 18.316 1.00 66.06 89 ASP A C 1
ATOM 690 O O . ASP A 1 89 ? 37.016 4.029 18.649 1.00 66.06 89 ASP A O 1
ATOM 694 N N . LEU A 1 90 ? 38.320 5.714 17.957 1.00 58.28 90 LEU A N 1
ATOM 695 C CA . LEU A 1 90 ? 37.240 6.699 17.833 1.00 58.28 90 LEU A CA 1
ATOM 696 C C . LEU A 1 90 ? 36.845 6.846 16.360 1.00 58.28 90 LEU A C 1
ATOM 698 O O . LEU A 1 90 ? 37.701 7.030 15.496 1.00 58.28 90 LEU A O 1
ATOM 702 N N . ALA A 1 91 ? 35.544 6.783 16.068 1.00 57.06 91 ALA A N 1
ATOM 703 C CA . ALA A 1 91 ? 35.040 6.926 14.705 1.00 57.06 91 ALA A CA 1
ATOM 704 C C . ALA A 1 91 ? 35.367 8.324 14.132 1.00 57.06 91 ALA A C 1
ATOM 706 O O . ALA A 1 91 ? 35.151 9.328 14.820 1.00 57.06 91 ALA A O 1
ATOM 707 N N . PRO A 1 92 ? 35.846 8.433 12.877 1.00 56.69 92 PRO A N 1
ATOM 708 C CA . PRO A 1 92 ? 36.008 9.729 12.232 1.00 56.69 92 PRO A CA 1
ATOM 709 C C . PRO A 1 92 ? 34.636 10.365 11.979 1.00 56.69 92 PRO A C 1
ATOM 711 O O . PRO A 1 92 ? 33.691 9.693 11.561 1.00 56.69 92 PRO A O 1
ATOM 714 N N . ALA A 1 93 ? 34.527 11.677 12.206 1.00 50.91 93 ALA A N 1
ATOM 715 C CA . ALA A 1 93 ? 33.324 12.449 11.913 1.00 50.91 93 ALA A CA 1
ATOM 716 C C . ALA A 1 93 ? 33.077 12.483 10.394 1.00 50.91 93 ALA A C 1
ATOM 718 O O . ALA A 1 93 ? 33.613 13.323 9.670 1.00 50.91 93 ALA A O 1
ATOM 719 N N . GLY A 1 94 ? 32.281 11.534 9.902 1.00 53.16 94 GLY A N 1
ATOM 720 C CA . GLY A 1 94 ? 31.818 11.501 8.522 1.00 53.16 94 GLY A CA 1
ATOM 721 C C . GLY A 1 94 ? 30.838 12.642 8.271 1.00 53.16 94 GLY A C 1
ATOM 722 O O . GLY A 1 94 ? 29.703 12.617 8.735 1.00 53.16 94 GLY A O 1
ATOM 723 N N . MET A 1 95 ? 31.281 13.664 7.544 1.00 52.47 95 MET A N 1
ATOM 724 C CA . MET A 1 95 ? 30.425 14.729 7.034 1.00 52.47 95 MET A CA 1
ATOM 725 C C . MET A 1 95 ? 29.594 14.180 5.865 1.00 52.47 95 MET A C 1
ATOM 727 O O . MET A 1 95 ? 30.123 13.858 4.801 1.00 52.47 95 MET A O 1
ATOM 731 N N . ASN A 1 96 ? 28.283 14.048 6.072 1.00 49.75 96 ASN A N 1
ATOM 732 C CA . ASN A 1 96 ? 27.340 13.424 5.139 1.00 49.75 96 ASN A CA 1
ATOM 733 C C . ASN A 1 96 ? 27.051 14.335 3.927 1.00 49.75 96 ASN A C 1
ATOM 735 O O . ASN A 1 96 ? 25.970 14.907 3.808 1.00 49.75 96 ASN A O 1
ATOM 739 N N . ALA A 1 97 ? 27.992 14.468 2.991 1.00 50.69 97 ALA A N 1
ATOM 740 C CA . ALA A 1 97 ? 27.835 15.283 1.778 1.00 50.69 97 ALA A CA 1
ATOM 741 C C . ALA A 1 97 ? 26.854 14.699 0.727 1.00 50.69 97 ALA A C 1
ATOM 743 O O . ALA A 1 97 ? 26.826 15.156 -0.412 1.00 50.69 97 ALA A O 1
ATOM 744 N N . GLN A 1 98 ? 26.041 13.695 1.078 1.00 49.75 98 GLN A N 1
ATOM 745 C CA . GLN A 1 98 ? 25.145 12.999 0.139 1.00 49.75 98 GLN A CA 1
ATOM 746 C C . GLN A 1 98 ? 23.677 13.459 0.195 1.00 49.75 98 GLN A C 1
ATOM 748 O O . GLN A 1 98 ? 22.869 13.026 -0.623 1.00 49.75 98 GLN A O 1
ATOM 753 N N . PHE A 1 99 ? 23.316 14.378 1.098 1.00 44.72 99 PHE A N 1
ATOM 754 C CA . PHE A 1 99 ? 21.944 14.904 1.197 1.00 44.72 99 PHE A CA 1
ATOM 755 C C . PHE A 1 99 ? 21.636 16.094 0.265 1.00 44.72 99 PHE A C 1
ATOM 757 O O . PHE A 1 99 ? 20.497 16.551 0.215 1.00 44.72 99 PHE A O 1
ATOM 764 N N . ALA A 1 100 ? 22.602 16.590 -0.514 1.00 47.22 100 ALA A N 1
ATOM 765 C CA . ALA A 1 100 ? 22.458 17.858 -1.241 1.00 47.22 100 ALA A CA 1
ATOM 766 C C . ALA A 1 100 ? 21.879 17.765 -2.674 1.00 47.22 100 ALA A C 1
ATOM 768 O O . ALA A 1 100 ? 21.694 18.799 -3.308 1.00 47.22 100 ALA A O 1
ATOM 769 N N . LEU A 1 101 ? 21.576 16.575 -3.213 1.00 48.31 101 LEU A N 1
ATOM 770 C CA . LEU A 1 101 ? 21.302 16.416 -4.659 1.00 48.31 101 LEU A CA 1
ATOM 771 C C . LEU A 1 101 ? 19.978 15.719 -5.023 1.00 48.31 101 LEU A C 1
ATOM 773 O O . LEU A 1 101 ? 19.837 15.204 -6.128 1.00 48.31 101 LEU A O 1
ATOM 777 N N . LYS A 1 102 ? 18.977 15.724 -4.132 1.00 46.41 102 LYS A N 1
ATOM 778 C CA . LYS A 1 102 ? 17.626 15.191 -4.431 1.00 46.41 102 LYS A CA 1
ATOM 779 C C . LYS A 1 102 ? 16.473 16.196 -4.292 1.00 46.41 102 LYS A C 1
ATOM 781 O O . LYS A 1 102 ? 15.320 15.787 -4.278 1.00 46.41 102 LYS A O 1
ATOM 786 N N . VAL A 1 103 ? 16.749 17.503 -4.253 1.00 50.53 103 VAL A N 1
ATOM 787 C CA . VAL A 1 103 ? 15.694 18.544 -4.170 1.00 50.53 103 VAL A CA 1
ATOM 788 C C . VAL A 1 103 ? 15.368 19.182 -5.537 1.00 50.53 103 VAL A C 1
ATOM 790 O O . VAL A 1 103 ? 14.308 19.772 -5.706 1.00 50.53 103 VAL A O 1
ATOM 793 N N . GLY A 1 104 ? 16.213 19.013 -6.564 1.00 46.62 104 GLY A N 1
ATOM 794 C CA . GLY A 1 104 ? 16.039 19.703 -7.855 1.00 46.62 104 GLY A CA 1
ATOM 795 C C . GLY A 1 104 ? 15.087 19.053 -8.874 1.00 46.62 104 GLY A C 1
ATOM 796 O O . GLY A 1 104 ? 14.615 19.739 -9.774 1.00 46.62 104 GLY A O 1
ATOM 797 N N . ALA A 1 105 ? 14.792 17.752 -8.766 1.00 51.03 105 ALA A N 1
ATOM 798 C CA . ALA A 1 105 ? 14.115 17.008 -9.842 1.00 51.03 105 ALA A CA 1
ATOM 799 C C . ALA A 1 105 ? 12.574 16.984 -9.753 1.00 51.03 105 ALA A C 1
ATOM 801 O O . ALA A 1 105 ? 11.911 16.671 -10.737 1.00 51.03 105 ALA A O 1
ATOM 802 N N . ALA A 1 106 ? 11.986 17.324 -8.601 1.00 53.25 106 ALA A N 1
ATOM 803 C CA . ALA A 1 106 ? 10.531 17.268 -8.416 1.00 53.25 106 ALA A CA 1
ATOM 804 C C . ALA A 1 106 ? 9.793 18.470 -9.044 1.00 53.25 106 ALA A C 1
ATOM 806 O O . ALA A 1 106 ? 8.659 18.339 -9.501 1.00 53.25 106 ALA A O 1
ATOM 807 N N . ILE A 1 107 ? 10.442 19.638 -9.118 1.00 58.78 107 ILE A N 1
ATOM 808 C CA . ILE A 1 107 ? 9.811 20.885 -9.587 1.00 58.78 107 ILE A CA 1
ATOM 809 C C . ILE A 1 107 ? 9.663 20.896 -11.116 1.00 58.78 107 ILE A C 1
ATOM 811 O O . ILE A 1 107 ? 8.663 21.383 -11.646 1.00 58.78 107 ILE A O 1
ATOM 815 N N . THR A 1 108 ? 10.613 20.317 -11.850 1.00 61.53 108 THR A N 1
ATOM 816 C CA . THR A 1 108 ? 10.574 20.267 -13.320 1.00 61.53 108 THR A CA 1
ATOM 817 C C . THR A 1 108 ? 9.463 19.358 -13.841 1.00 61.53 108 THR A C 1
ATOM 819 O O . THR A 1 108 ? 8.758 19.750 -14.768 1.00 61.53 108 THR A O 1
ATOM 822 N N . ALA A 1 109 ? 9.234 18.199 -13.217 1.00 65.75 109 ALA A N 1
ATOM 823 C CA . ALA A 1 109 ? 8.164 17.283 -13.621 1.00 65.75 109 ALA A CA 1
ATOM 824 C C . ALA A 1 109 ? 6.762 17.898 -13.442 1.00 65.75 109 ALA A C 1
ATOM 826 O O . ALA A 1 109 ? 5.930 17.813 -14.346 1.00 65.75 109 ALA A O 1
ATOM 827 N N . LEU A 1 110 ? 6.522 18.588 -12.318 1.00 76.75 110 LEU A N 1
ATOM 828 C CA . LEU A 1 110 ? 5.248 19.267 -12.056 1.00 76.75 110 LEU A CA 1
ATOM 829 C C . LEU A 1 110 ? 4.997 20.413 -13.050 1.00 76.75 110 LEU A C 1
ATOM 831 O O . LEU A 1 110 ? 3.880 20.594 -13.529 1.00 76.75 110 LEU A O 1
ATOM 835 N N . SER A 1 111 ? 6.051 21.151 -13.402 1.00 75.19 111 SER A N 1
ATOM 836 C CA . SER A 1 111 ? 5.967 22.279 -14.338 1.00 75.19 111 SER A CA 1
ATOM 837 C C . SER A 1 111 ? 5.567 21.824 -15.748 1.00 75.19 111 SER A C 1
ATOM 839 O O . SER A 1 111 ? 4.717 22.446 -16.380 1.00 75.19 111 SER A O 1
ATOM 841 N N . VAL A 1 112 ? 6.129 20.708 -16.228 1.00 81.75 112 VAL A N 1
ATOM 842 C CA . VAL A 1 112 ? 5.788 20.128 -17.542 1.00 81.75 112 VAL A CA 1
ATOM 843 C C . VAL A 1 112 ? 4.347 19.615 -17.568 1.00 81.75 112 VAL A C 1
ATOM 845 O O . VAL A 1 112 ? 3.633 19.848 -18.543 1.00 81.75 112 VAL A O 1
ATOM 848 N N . LEU A 1 113 ? 3.892 18.972 -16.488 1.00 82.50 113 LEU A N 1
ATOM 849 C CA . LEU A 1 113 ? 2.520 18.474 -16.376 1.00 82.50 113 LEU A CA 1
ATOM 850 C C . LEU A 1 113 ? 1.491 19.614 -16.461 1.00 82.50 113 LEU A C 1
ATOM 852 O O . LEU A 1 113 ? 0.516 19.507 -17.202 1.00 82.50 113 LEU A O 1
ATOM 856 N N . ILE A 1 114 ? 1.729 20.724 -15.753 1.00 86.12 114 ILE A N 1
ATOM 857 C CA . ILE A 1 114 ? 0.837 21.895 -15.765 1.00 86.12 114 ILE A CA 1
ATOM 858 C C . ILE A 1 114 ? 0.742 22.501 -17.172 1.00 86.12 114 ILE A C 1
ATOM 860 O O . ILE A 1 114 ? -0.355 22.815 -17.633 1.00 86.12 114 ILE A O 1
ATOM 864 N N . VAL A 1 115 ? 1.868 22.629 -17.883 1.00 85.50 115 VAL A N 1
ATOM 865 C CA . VAL A 1 115 ? 1.886 23.167 -19.255 1.00 85.50 115 VAL A CA 1
ATOM 866 C C . VAL A 1 115 ? 1.079 22.289 -20.212 1.00 85.50 115 VAL A C 1
ATOM 868 O O . VAL A 1 115 ? 0.322 22.817 -21.024 1.00 85.50 115 VAL A O 1
ATOM 871 N N . LEU A 1 116 ? 1.189 20.963 -20.100 1.00 83.56 116 LEU A N 1
ATOM 872 C CA . LEU A 1 116 ? 0.419 20.039 -20.935 1.00 83.56 116 LEU A CA 1
ATOM 873 C C . LEU A 1 116 ? -1.089 20.164 -20.681 1.00 83.56 116 LEU A C 1
ATOM 875 O O . LEU A 1 116 ? -1.862 20.252 -21.631 1.00 83.56 116 LEU A O 1
ATOM 879 N N . VAL A 1 117 ? -1.522 20.246 -19.421 1.00 84.56 117 VAL A N 1
ATOM 880 C CA . VAL A 1 117 ? -2.950 20.407 -19.093 1.00 84.56 117 VAL A CA 1
ATOM 881 C C . VAL A 1 117 ? -3.511 21.718 -19.652 1.00 84.56 117 VAL A C 1
ATOM 883 O O . VAL A 1 117 ? -4.606 21.723 -20.208 1.00 84.56 117 VAL A O 1
ATOM 886 N N . LEU A 1 118 ? -2.758 22.817 -19.570 1.00 82.75 118 LEU A N 1
ATOM 887 C CA . LEU A 1 118 ? -3.190 24.106 -20.121 1.00 82.75 118 LEU A CA 1
ATOM 888 C C . LEU A 1 118 ? -3.216 24.118 -21.656 1.00 82.75 118 LEU A C 1
ATOM 890 O O . LEU A 1 118 ? -4.110 24.724 -22.239 1.00 82.75 118 LEU A O 1
ATOM 894 N N . ALA A 1 119 ? -2.263 23.452 -22.310 1.00 77.69 119 ALA A N 1
ATOM 895 C CA . ALA A 1 119 ? -2.183 23.411 -23.769 1.00 77.69 119 ALA A CA 1
ATOM 896 C C . ALA A 1 119 ? -3.289 22.554 -24.405 1.00 77.69 119 ALA A C 1
ATOM 898 O O . ALA A 1 119 ? -3.776 22.889 -25.481 1.00 77.69 119 ALA A O 1
ATOM 899 N N . PHE A 1 120 ? -3.681 21.459 -23.747 1.00 77.31 120 PHE A N 1
ATOM 900 C CA . PHE A 1 120 ? -4.647 20.497 -24.288 1.00 77.31 120 PHE A CA 1
ATOM 901 C C . PHE A 1 120 ? -6.057 20.620 -23.695 1.00 77.31 120 PHE A C 1
ATOM 903 O O . PHE A 1 120 ? -6.999 20.117 -24.294 1.00 77.31 120 PHE A O 1
ATOM 910 N N . GLY A 1 121 ? -6.228 21.281 -22.547 1.00 59.81 121 GLY A N 1
ATOM 911 C CA . GLY A 1 121 ? -7.536 21.486 -21.908 1.00 59.81 121 GLY A CA 1
ATOM 912 C C . GLY A 1 121 ? -8.296 22.734 -22.370 1.00 59.81 121 GLY A C 1
ATOM 913 O O . GLY A 1 121 ? -9.424 22.945 -21.935 1.00 59.81 121 GLY A O 1
ATOM 914 N N . LEU A 1 122 ? -7.685 23.573 -23.213 1.00 58.50 122 LEU A N 1
ATOM 915 C CA . LEU A 1 122 ? -8.246 24.843 -23.697 1.00 58.50 122 LEU A CA 1
ATOM 916 C C . LEU A 1 122 ? -8.572 24.818 -25.206 1.00 58.50 122 LEU A C 1
ATOM 918 O O . LEU A 1 122 ? -8.809 25.875 -25.790 1.00 58.50 122 LEU A O 1
ATOM 922 N N . LEU A 1 123 ? -8.571 23.631 -25.828 1.00 50.38 123 LEU A N 1
ATOM 923 C CA . LEU A 1 123 ? -8.924 23.411 -27.235 1.00 50.38 123 LEU A CA 1
ATOM 924 C C . LEU A 1 123 ? -10.275 22.698 -27.375 1.00 50.38 123 LEU A C 1
ATOM 926 O O . LEU A 1 123 ? -10.514 21.746 -26.598 1.00 50.38 123 LEU A O 1
#

Sequence (123 aa):
MSNLPISSKYRSQPARPVDEAEREDLTKRLNDAFTSGDIDGDSYRTLLDELYGAQTLGELVPVVEHLPAKQTYSDPEMVRQQTSTAPGDLAPAGMNAQFALKVGAAITALSVLI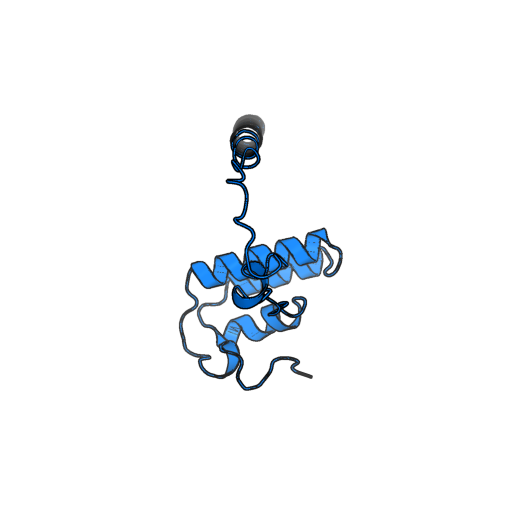VLVLAFGLL

pLDDT: mean 77.0, std 18.76, range [44.72, 97.5]

Organism: NCBI:txid33984

Secondary structure (DSSP, 8-state):
---S-TTSHHHHSTTSBPPHHHHHHHHHHHHHHHHHTSS-HHHHHHHHHHHHH--BGGGGHHHHHHSPP-------HHHHT-----TTPPPP----TTSSSSSSHHHHHHHHHHHHHHHHS--